Protein 3EFA (pdb70)

InterPro domains:
  IPR000182 GNAT domain [PF13508] (48-123)
  IPR000182 GNAT domain [PS51186] (2-144)
  IPR016181 Acyl-CoA N-acyltransferase [SSF55729] (3-143)
  IPR050832 Bacterial Acetyltransferase [PTHR43877] (3-131)

Organism: Lactiplantibacillus plantarum (strain ATCC BAA-793 / NCIMB 8826 / WCFS1) (NCBI:txid220668)

Nearest PDB structures (foldseek):
  3efa-assembly1_A-2  TM=1.007E+00  e=3.618E-28  Lactiplantibacillus plantarum WCFS1
  5jph-assembly2_A  TM=9.074E-01  e=1.381E-10  Staphylococcus aureus subsp. aureus COL
  1q2y-assembly1_A  TM=8.672E-01  e=8.892E-09  Bacillus subtilis
  2jdd-assembly1_A  TM=7.861E-01  e=4.763E-07  Bacillus licheniformis
  1xeb-assembly6_F  TM=8.506E-01  e=1.833E-06  Pseudomonas aeruginosa

Structure (mmCIF, N/CA/C/O backbone):
data_3EFA
#
_entry.id   3EFA
#
_cell.length_a   84.673
_cell.length_b   84.673
_cell.length_c   174.074
_cell.angle_alpha   90.00
_cell.angle_beta   90.00
_cell.angle_gamma   120.00
#
_symmetry.space_group_name_H-M   'P 65 2 2'
#
loop_
_entity.id
_entity.type
_entity.pdbx_description
1 polymer 'Putative Acetyltransferase'
2 non-polymer 'FORMIC ACID'
3 non-polymer GLYCEROL
4 non-polymer 'PHOSPHATE ION'
5 water water
#
loop_
_atom_site.group_PDB
_atom_site.id
_atom_site.type_symbol
_atom_site.label_atom_id
_atom_site.label_alt_id
_atom_site.label_comp_id
_atom_site.label_asym_id
_atom_site.label_entity_id
_atom_site.label_seq_id
_atom_site.pdbx_PDB_ins_code
_atom_site.Cartn_x
_atom_site.Cartn_y
_atom_site.Cartn_z
_atom_site.occupancy
_atom_site.B_iso_or_equiv
_atom_site.auth_seq_id
_atom_site.auth_comp_id
_atom_site.auth_asym_id
_atom_site.auth_atom_id
_atom_site.pdbx_PDB_model_num
ATOM 1 N N . ASN A 1 2 ? -1.892 77.135 18.528 1.00 104.15 -1 ASN A N 1
ATOM 2 C CA . ASN A 1 2 ? -2.171 75.883 17.831 1.00 101.77 -1 ASN A CA 1
ATOM 3 C C . ASN A 1 2 ? -2.076 75.983 16.306 1.00 86.82 -1 ASN A C 1
ATOM 4 O O . ASN A 1 2 ? -3.021 76.406 15.629 1.00 75.95 -1 ASN A O 1
ATOM 9 N N . ALA A 1 3 ? -0.933 75.572 15.771 1.00 76.68 0 ALA A N 1
ATOM 10 C CA . ALA A 1 3 ? -0.750 75.503 14.327 1.00 67.37 0 ALA A CA 1
ATOM 11 C C . ALA A 1 3 ? -1.088 74.101 13.797 1.00 53.22 0 ALA A C 1
ATOM 12 O O . ALA A 1 3 ? -0.980 73.110 14.519 1.00 54.20 0 ALA A O 1
ATOM 22 N N . LYS A 1 5 ? -0.201 70.789 11.969 1.00 40.97 2 LYS A N 1
ATOM 23 C CA . LYS A 1 5 ? 1.077 70.073 11.964 1.00 44.64 2 LYS A CA 1
ATOM 24 C C . LYS A 1 5 ? 1.081 68.796 11.105 1.00 46.07 2 LYS A C 1
ATOM 25 O O . LYS A 1 5 ? 0.082 68.076 11.035 1.00 41.57 2 LYS A O 1
ATOM 31 N N . ILE A 1 6 ? 2.220 68.510 10.477 1.00 42.38 3 ILE A N 1
ATOM 32 C CA . ILE A 1 6 ? 2.396 67.296 9.673 1.00 44.61 3 ILE A CA 1
ATOM 33 C C . ILE A 1 6 ? 3.515 66.404 10.228 1.00 43.62 3 ILE A C 1
ATOM 34 O O . ILE A 1 6 ? 4.602 66.888 10.525 1.00 43.92 3 ILE A O 1
ATOM 39 N N . ILE A 1 7 ? 3.252 65.103 10.343 1.00 43.04 4 ILE A N 1
ATOM 40 C CA . ILE A 1 7 ? 4.209 64.158 10.925 1.00 33.73 4 ILE A CA 1
ATOM 41 C C . ILE A 1 7 ? 4.496 62.943 10.029 1.00 38.78 4 ILE A C 1
ATOM 42 O O . ILE A 1 7 ? 3.576 62.292 9.538 1.00 41.45 4 ILE A O 1
ATOM 47 N N . PHE A 1 8 ? 5.781 62.657 9.824 1.00 45.60 5 PHE A N 1
ATOM 48 C CA . PHE A 1 8 ? 6.233 61.484 9.069 1.00 46.63 5 PHE A CA 1
ATOM 49 C C . PHE A 1 8 ? 6.978 60.534 10.006 1.00 46.90 5 PHE A C 1
ATOM 50 O O . PHE A 1 8 ? 8.079 60.856 10.437 1.00 45.92 5 PHE A O 1
ATOM 58 N N . SER A 1 9 ? 6.416 59.363 10.305 1.00 47.12 6 SER A N 1
ATOM 59 C CA . SER A 1 9 ? 7.088 58.434 11.227 1.00 43.97 6 SER A CA 1
ATOM 60 C C . SER A 1 9 ? 6.356 57.113 11.462 1.00 45.18 6 SER A C 1
ATOM 61 O O . SER A 1 9 ? 5.182 56.967 11.112 1.00 42.98 6 SER A O 1
ATOM 64 N N . ALA A 1 10 ? 7.058 56.171 12.097 1.00 41.24 7 ALA A N 1
ATOM 65 C CA . ALA A 1 10 ? 6.508 54.850 12.418 1.00 34.41 7 ALA A CA 1
ATOM 66 C C . ALA A 1 10 ? 6.112 54.669 13.898 1.00 39.36 7 ALA A C 1
ATOM 67 O O . ALA A 1 10 ? 5.983 53.540 14.364 1.00 41.85 7 ALA A O 1
ATOM 69 N N . SER A 1 11 ? 5.923 55.765 14.633 1.00 37.01 8 SER A N 1
ATOM 70 C CA . SER A 1 11 ? 5.618 55.663 16.066 1.00 38.25 8 SER A CA 1
ATOM 71 C C . SER A 1 11 ? 4.228 55.079 16.336 1.00 46.86 8 SER A C 1
ATOM 72 O O . SER A 1 11 ? 3.309 55.222 15.525 1.00 50.20 8 SER A O 1
ATOM 75 N N . PRO A 1 12 ? 4.083 54.405 17.482 1.00 48.75 9 PRO A N 1
ATOM 76 C CA . PRO A 1 12 ? 2.784 53.912 17.958 1.00 48.54 9 PRO A CA 1
ATOM 77 C C . PRO A 1 12 ? 1.669 54.953 17.782 1.00 42.25 9 PRO A C 1
ATOM 78 O O . PRO A 1 12 ? 0.620 54.628 17.224 1.00 35.01 9 PRO A O 1
ATOM 82 N N . ALA A 1 13 ? 1.894 56.178 18.247 1.00 36.21 10 ALA A N 1
ATOM 83 C CA . ALA A 1 13 ? 0.867 57.224 18.188 1.00 40.57 10 ALA A CA 1
ATOM 84 C C . ALA A 1 13 ? 0.497 57.661 16.754 1.00 42.05 10 ALA A C 1
ATOM 85 O O . ALA A 1 13 ? -0.681 57.752 16.419 1.00 38.17 10 ALA A O 1
ATOM 87 N N . ASN A 1 14 ? 1.495 57.931 15.918 1.00 37.43 11 ASN A N 1
ATOM 88 C CA . ASN A 1 14 ? 1.240 58.323 14.530 1.00 44.44 11 ASN A CA 1
ATOM 89 C C . ASN A 1 14 ? 0.644 57.171 13.689 1.00 45.77 11 ASN A C 1
ATOM 90 O O . ASN A 1 14 ? -0.226 57.374 12.835 1.00 40.61 11 ASN A O 1
ATOM 95 N N . ARG A 1 15 ? 1.134 55.967 13.947 1.00 37.36 12 ARG A N 1
ATOM 96 C CA . ARG A 1 15 ? 0.623 54.742 13.353 1.00 33.05 12 ARG A CA 1
ATOM 97 C C . ARG A 1 15 ? -0.860 54.565 13.688 1.00 41.35 12 ARG A C 1
ATOM 98 O O . ARG A 1 15 ? -1.676 54.187 12.827 1.00 39.06 12 ARG A O 1
ATOM 106 N N . ALA A 1 16 ? -1.198 54.850 14.947 1.00 37.69 13 ALA A N 1
ATOM 107 C CA . ALA A 1 16 ? -2.565 54.740 15.429 1.00 42.72 13 ALA A CA 1
ATOM 108 C C . ALA A 1 16 ? -3.490 55.709 14.696 1.00 42.10 13 ALA A C 1
ATOM 109 O O . ALA A 1 16 ? -4.578 55.332 14.267 1.00 35.80 13 ALA A O 1
ATOM 111 N N . ALA A 1 17 ? -3.054 56.958 14.577 1.00 28.77 14 ALA A N 1
ATOM 112 C CA . ALA A 1 17 ? -3.794 57.965 13.841 1.00 40.91 14 ALA A CA 1
ATOM 113 C C . ALA A 1 17 ? -4.129 57.501 12.404 1.00 42.49 14 ALA A C 1
ATOM 114 O O . ALA A 1 17 ? -5.272 57.637 11.934 1.00 33.37 14 ALA A O 1
ATOM 116 N N . ALA A 1 18 ? -3.126 56.949 11.721 1.00 38.30 15 ALA A N 1
ATOM 117 C CA . ALA A 1 18 ? -3.282 56.483 10.344 1.00 33.09 15 ALA A CA 1
ATOM 118 C C . ALA A 1 18 ? -4.264 55.302 10.255 1.00 40.46 15 ALA A C 1
ATOM 119 O O . ALA A 1 18 ? -5.100 55.271 9.356 1.00 39.26 15 ALA A O 1
ATOM 121 N N . TYR A 1 19 ? -4.170 54.345 11.187 1.00 31.71 16 TYR A N 1
ATOM 122 C CA . TYR A 1 19 ? -5.093 53.202 11.183 1.00 40.19 16 TYR A CA 1
ATOM 123 C C . TYR A 1 19 ? -6.548 53.647 11.461 1.00 42.56 16 TYR A C 1
ATOM 124 O O . TYR A 1 19 ? -7.497 53.120 10.874 1.00 38.67 16 TYR A O 1
ATOM 133 N N . ALA A 1 20 ? -6.713 54.609 12.363 1.00 34.18 17 ALA A N 1
ATOM 134 C CA . ALA A 1 20 ? -8.041 55.075 12.745 1.00 38.07 17 ALA A CA 1
ATOM 135 C C . ALA A 1 20 ? -8.744 55.738 11.569 1.00 32.87 17 ALA A C 1
ATOM 136 O O . ALA A 1 20 ? -9.930 55.487 11.336 1.00 38.38 17 ALA A O 1
ATOM 138 N N . LEU A 1 21 ? -8.016 56.578 10.832 1.00 31.82 18 LEU A N 1
ATOM 139 C CA . LEU A 1 21 ? -8.567 57.186 9.607 1.00 34.97 18 LEU A CA 1
ATOM 140 C C . LEU A 1 21 ? -8.969 56.122 8.573 1.00 38.04 18 LEU A C 1
ATOM 141 O O . LEU A 1 21 ? -10.088 56.150 8.054 1.00 42.14 18 LEU A O 1
ATOM 146 N N . ARG A 1 22 ? -8.080 55.161 8.313 1.00 37.07 19 ARG A N 1
ATOM 147 C CA . ARG A 1 22 ? -8.349 54.119 7.308 1.00 44.56 19 ARG A CA 1
ATOM 148 C C . ARG A 1 22 ? -9.506 53.182 7.713 1.00 43.88 19 ARG A C 1
ATOM 149 O O . ARG A 1 22 ? -10.311 52.771 6.863 1.00 40.82 19 ARG A O 1
ATOM 157 N N . GLN A 1 23 ? -9.602 52.861 9.003 1.00 40.47 20 GLN A N 1
ATOM 158 C CA . GLN A 1 23 ? -10.699 52.012 9.495 1.00 43.84 20 GLN A CA 1
ATOM 159 C C . GLN A 1 23 ? -12.046 52.715 9.288 1.00 39.13 20 GLN A C 1
ATOM 160 O O . GLN A 1 23 ? -13.030 52.099 8.867 1.00 40.39 20 GLN A O 1
ATOM 166 N N . ALA A 1 24 ? -12.082 54.012 9.561 1.00 38.75 21 ALA A N 1
ATOM 167 C CA . ALA A 1 24 ? -13.335 54.750 9.464 1.00 40.97 21 ALA A CA 1
ATOM 168 C C . ALA A 1 24 ? -13.799 54.899 8.016 1.00 44.15 21 ALA A C 1
ATOM 169 O O . ALA A 1 24 ? -14.985 54.707 7.731 1.00 49.46 21 ALA A O 1
ATOM 171 N N . VAL A 1 25 ? -12.862 55.219 7.115 1.00 39.06 22 VAL A N 1
ATOM 172 C CA . VAL A 1 25 ? -13.171 55.514 5.708 1.00 37.74 22 VAL A CA 1
ATOM 173 C C . VAL A 1 25 ? -13.320 54.277 4.802 1.00 44.52 22 VAL A C 1
ATOM 174 O O . VAL A 1 25 ? -14.352 54.091 4.153 1.00 44.93 22 VAL A O 1
ATOM 178 N N . PHE A 1 26 ? -12.284 53.445 4.744 1.00 53.23 23 PHE A N 1
ATOM 179 C CA . PHE A 1 26 ? -12.284 52.287 3.840 1.00 50.61 23 PHE A CA 1
ATOM 180 C C . PHE A 1 26 ? -13.153 51.131 4.348 1.00 51.19 23 PHE A C 1
ATOM 181 O O . PHE A 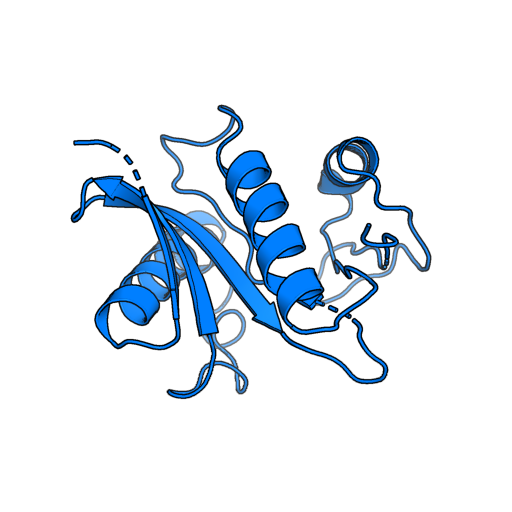1 26 ? -13.966 50.598 3.598 1.00 51.20 23 PHE A O 1
ATOM 189 N N . VAL A 1 27 ? -12.973 50.743 5.615 1.00 41.56 24 VAL A N 1
ATOM 190 C CA . VAL A 1 27 ? -13.681 49.592 6.169 1.00 38.34 24 VAL A CA 1
ATOM 191 C C . VAL A 1 27 ? -15.150 49.904 6.508 1.00 49.02 24 VAL A C 1
ATOM 192 O O . VAL A 1 27 ? -16.056 49.224 6.041 1.00 56.89 24 VAL A O 1
ATOM 196 N N . GLU A 1 28 ? -15.388 50.932 7.314 1.00 49.34 25 GLU A N 1
ATOM 197 C CA . GLU A 1 28 ? -16.746 51.187 7.796 1.00 50.68 25 GLU A CA 1
ATOM 198 C C . GLU A 1 28 ? -17.632 51.969 6.821 1.00 56.16 25 GLU A C 1
ATOM 199 O O . GLU A 1 28 ? -18.769 51.581 6.554 1.00 56.57 25 GLU A O 1
ATOM 205 N N . GLU A 1 29 ? -17.105 53.063 6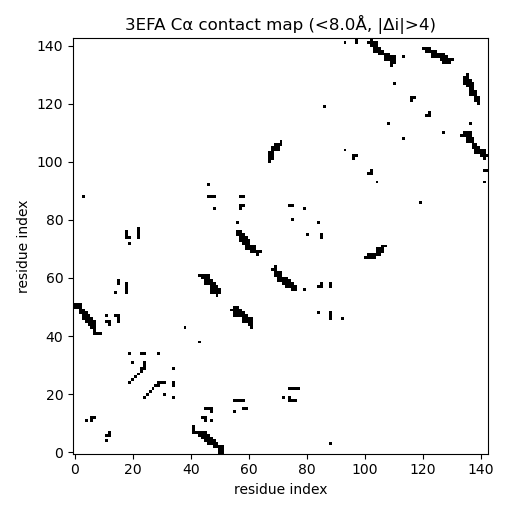.289 1.00 51.97 26 GLU A N 1
ATOM 2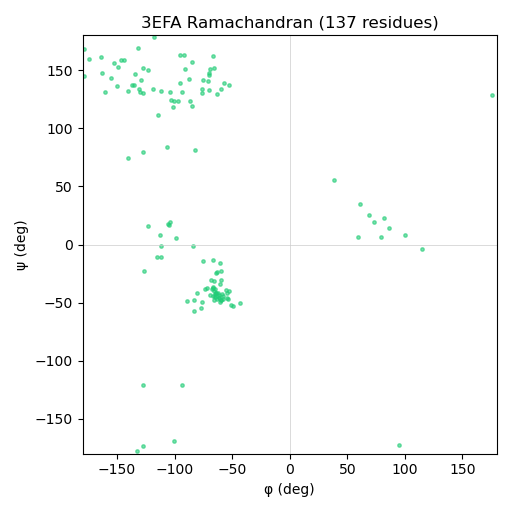06 C CA . GLU A 1 29 ? -17.879 53.927 5.416 1.00 54.92 26 GLU A CA 1
ATOM 207 C C . GLU A 1 29 ? -18.092 53.308 4.029 1.00 56.44 26 GLU A C 1
ATOM 208 O O . GLU A 1 29 ? -19.169 53.441 3.447 1.00 51.43 26 GLU A O 1
ATOM 214 N N . ARG A 1 30 ? -17.075 52.623 3.513 1.00 52.20 27 ARG A N 1
ATOM 215 C CA . ARG A 1 30 ? -17.122 52.126 2.139 1.00 53.41 27 ARG A CA 1
ATOM 216 C C . ARG A 1 30 ? -17.198 50.605 2.001 1.00 51.69 27 ARG A C 1
ATOM 217 O O . ARG A 1 30 ? -17.252 50.090 0.893 1.00 55.66 27 ARG A O 1
ATOM 225 N N . GLY A 1 31 ? -17.196 49.896 3.126 1.00 47.08 28 GLY A N 1
ATOM 226 C CA . GLY A 1 31 ? -17.462 48.469 3.129 1.00 53.10 28 GLY A CA 1
ATOM 227 C C . GLY A 1 31 ? -16.383 47.544 2.592 1.00 58.84 28 GLY A C 1
ATOM 228 O O . GLY A 1 31 ? -16.664 46.400 2.239 1.00 65.26 28 GLY A O 1
ATOM 229 N N . ILE A 1 32 ? -15.145 48.015 2.526 1.00 54.26 29 ILE A N 1
ATOM 230 C CA . ILE A 1 32 ? -14.056 47.122 2.159 1.00 51.33 29 ILE A CA 1
ATOM 231 C C . ILE A 1 32 ? -13.691 46.195 3.330 1.00 60.05 29 ILE A C 1
ATOM 232 O O . ILE A 1 32 ? -13.705 46.596 4.511 1.00 56.96 29 ILE A O 1
ATOM 237 N N . SER A 1 33 ? -13.389 44.946 2.990 1.00 56.54 30 SER A N 1
ATOM 238 C CA . SER A 1 33 ? -12.970 43.943 3.964 1.00 53.28 30 SER A CA 1
ATOM 239 C C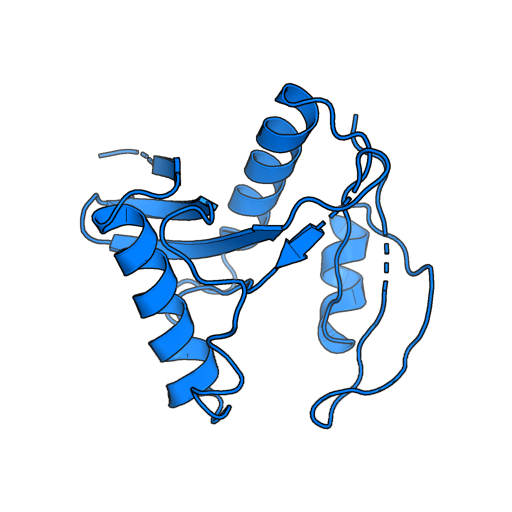 . SER A 1 33 ? -11.689 44.371 4.713 1.00 50.42 30 SER A C 1
ATOM 240 O O . SER A 1 33 ? -10.724 44.843 4.099 1.00 46.23 30 SER A O 1
ATOM 243 N N . ALA A 1 34 ? -11.688 44.210 6.038 1.00 40.40 31 ALA A N 1
ATOM 244 C CA . ALA A 1 34 ? -10.577 44.693 6.862 1.00 43.19 31 ALA A CA 1
ATOM 245 C C . ALA A 1 34 ? -9.267 43.949 6.592 1.00 43.76 31 ALA A C 1
ATOM 246 O O . ALA A 1 34 ? -8.186 44.521 6.703 1.00 41.49 31 ALA A O 1
ATOM 248 N N . ASP A 1 35 ? -9.352 42.675 6.236 1.00 47.04 32 ASP A N 1
ATOM 249 C CA A ASP A 1 35 ? -8.172 41.903 5.870 0.50 56.01 32 ASP A CA 1
ATOM 250 C CA B ASP A 1 35 ? -8.128 41.959 5.896 0.50 55.90 32 ASP A CA 1
ATOM 251 C C . ASP A 1 35 ? -7.686 42.234 4.454 1.00 58.55 32 ASP A C 1
ATOM 252 O O . ASP A 1 35 ? -6.628 41.771 4.032 1.00 56.42 32 ASP A O 1
ATOM 261 N N . VAL A 1 36 ? -8.481 43.022 3.722 1.00 46.75 33 VAL A N 1
ATOM 262 C CA . VAL A 1 36 ? -8.029 43.597 2.454 1.00 42.95 33 VAL A CA 1
ATOM 263 C C . VAL A 1 36 ? -7.344 44.972 2.708 1.00 54.92 33 VAL A C 1
ATOM 264 O O . VAL A 1 36 ? -6.239 45.224 2.218 1.00 43.79 33 VAL A O 1
ATOM 268 N N . GLU A 1 37 ? -7.988 45.848 3.483 1.00 50.58 34 GLU A N 1
ATOM 269 C CA . GLU A 1 37 ? -7.417 47.170 3.778 1.00 49.17 34 GLU A CA 1
ATOM 270 C C . GLU A 1 37 ? -6.069 47.086 4.504 1.00 53.47 34 GLU A C 1
ATOM 271 O O . GLU A 1 37 ? -5.102 47.747 4.104 1.00 41.75 34 GLU A O 1
ATOM 277 N N . PHE A 1 38 ? -6.018 46.282 5.569 1.00 35.61 35 PHE A N 1
ATOM 278 C CA . PHE A 1 38 ? -4.807 46.130 6.362 1.00 43.48 35 PHE A CA 1
ATOM 279 C C . PHE A 1 38 ? -4.050 44.890 5.913 1.00 47.11 35 PHE A C 1
ATOM 280 O O . PHE A 1 38 ? -4.601 43.788 5.889 1.00 50.63 35 PHE A O 1
ATOM 288 N N . ASP A 1 39 ? -2.791 45.085 5.529 1.00 37.38 36 ASP A N 1
ATOM 289 C CA . ASP A 1 39 ? -2.073 44.057 4.773 1.00 39.98 36 ASP A CA 1
ATOM 290 C C . ASP A 1 39 ? -0.695 43.796 5.339 1.00 43.47 36 ASP A C 1
ATOM 291 O O . ASP A 1 39 ? -0.285 44.410 6.342 1.00 42.52 36 ASP A O 1
ATOM 296 N N . VAL A 1 40 ? 0.027 42.908 4.664 1.00 44.69 37 VAL A N 1
ATOM 297 C CA . VAL A 1 40 ? 1.352 42.484 5.095 1.00 45.09 37 VAL A CA 1
ATOM 298 C C . VAL A 1 40 ? 2.396 43.621 5.195 1.00 53.75 37 VAL A C 1
ATOM 299 O O . VAL A 1 40 ? 3.370 43.492 5.930 1.00 58.70 37 VAL A O 1
ATOM 303 N N . LYS A 1 41 ? 2.194 44.732 4.484 1.00 51.71 38 LYS A N 1
ATOM 304 C CA . LYS A 1 41 ? 3.096 45.886 4.621 1.00 52.36 38 LYS A CA 1
ATOM 305 C C . LYS A 1 41 ? 2.894 46.698 5.920 1.00 48.27 38 LYS A C 1
ATOM 306 O O . LYS A 1 41 ? 3.733 47.538 6.279 1.00 40.88 38 LYS A O 1
ATOM 312 N N . ASP A 1 42 ? 1.783 46.474 6.612 1.00 39.69 39 ASP A N 1
ATOM 313 C CA . ASP A 1 42 ? 1.536 47.224 7.848 1.00 44.80 39 ASP A CA 1
ATOM 314 C C . ASP A 1 42 ? 2.271 46.602 9.027 1.00 46.62 39 ASP A C 1
ATOM 315 O O . ASP A 1 42 ? 1.674 45.849 9.786 1.00 43.00 39 ASP A O 1
ATOM 320 N N . THR A 1 43 ? 3.562 46.918 9.154 1.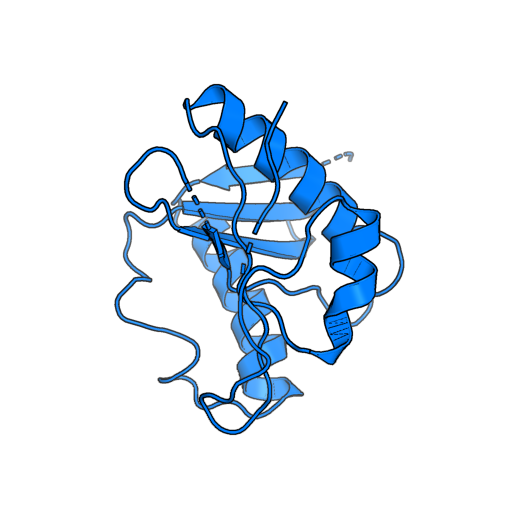00 49.93 40 THR A N 1
ATOM 321 C CA . THR A 1 43 ? 4.411 46.458 10.253 1.00 50.88 40 THR A CA 1
ATOM 322 C C . THR A 1 43 ? 4.809 47.646 11.139 1.00 60.58 40 THR A C 1
ATOM 323 O O . THR A 1 43 ? 4.476 48.793 10.835 1.00 56.59 40 THR A O 1
ATOM 327 N N A ASP A 1 44 ? 5.543 47.358 12.217 0.50 61.78 41 ASP A N 1
ATOM 328 N N B ASP A 1 44 ? 5.507 47.376 12.237 0.50 61.71 41 ASP A N 1
ATOM 329 C CA A ASP A 1 44 ? 6.060 48.370 13.148 0.50 59.09 41 ASP A CA 1
ATOM 330 C CA B ASP A 1 44 ? 5.924 48.468 13.110 0.50 59.36 41 ASP A CA 1
ATOM 331 C C A ASP A 1 44 ? 7.054 49.316 12.494 0.50 56.92 41 ASP A C 1
ATOM 332 C C B ASP A 1 44 ? 7.164 49.211 12.591 0.50 56.65 41 ASP A C 1
ATOM 333 O O A ASP A 1 44 ? 7.318 50.410 12.998 0.50 56.94 41 ASP A O 1
ATOM 334 O O B ASP A 1 44 ? 7.682 50.096 13.271 0.50 57.07 41 ASP A O 1
ATOM 343 N N . GLN A 1 45 ? 7.618 48.864 11.384 1.00 49.53 42 GLN A N 1
ATOM 344 C CA A GLN A 1 45 ? 8.676 49.578 10.679 0.50 55.41 42 GLN A CA 1
ATOM 345 C CA B GLN A 1 45 ? 8.672 49.627 10.729 0.50 54.00 42 GLN A CA 1
ATOM 346 C C . GLN A 1 45 ? 8.140 50.470 9.558 1.00 57.07 42 GLN A C 1
ATOM 347 O O . GLN A 1 45 ? 8.894 51.255 8.959 1.00 48.51 42 GLN A O 1
ATOM 358 N N . CYS A 1 46 ? 6.849 50.332 9.240 1.00 53.11 43 CYS A N 1
ATOM 359 C CA . CYS A 1 46 ? 6.255 51.115 8.149 1.00 41.64 43 CYS A CA 1
ATOM 360 C C . CYS A 1 46 ? 5.998 52.563 8.576 1.00 44.01 43 CYS A C 1
ATOM 361 O O . CYS A 1 46 ? 5.460 52.805 9.656 1.00 35.30 43 CYS A O 1
ATOM 364 N N . GLU A 1 47 ? 6.382 53.518 7.728 1.00 42.44 44 GLU A N 1
ATOM 365 C CA . GLU A 1 47 ? 6.183 54.941 8.027 1.00 43.77 44 GLU A CA 1
ATOM 366 C C . GLU A 1 47 ? 4.910 55.514 7.410 1.00 41.55 44 GLU A C 1
ATOM 367 O O . GLU A 1 47 ? 4.580 55.210 6.266 1.00 38.76 44 GLU A O 1
ATOM 373 N N . TYR A 1 48 ? 4.200 56.354 8.162 1.00 33.79 45 TYR A N 1
ATOM 374 C CA . TYR A 1 48 ? 2.971 56.970 7.641 1.00 30.27 45 TYR A CA 1
ATOM 375 C C . TYR A 1 48 ? 3.062 58.493 7.701 1.00 38.02 45 TYR A C 1
ATOM 376 O O . TYR A 1 48 ? 3.757 59.039 8.546 1.00 38.12 45 TYR A O 1
ATOM 385 N N . ALA A 1 49 ? 2.383 59.172 6.777 1.00 40.82 46 ALA A N 1
ATOM 386 C CA . ALA A 1 49 ? 2.286 60.631 6.801 1.00 36.31 46 ALA A CA 1
ATOM 387 C C . ALA A 1 49 ? 0.911 61.046 7.325 1.00 34.53 46 ALA A C 1
ATOM 388 O O . ALA A 1 49 ? -0.103 60.631 6.765 1.00 34.60 46 ALA A O 1
ATOM 390 N N . VAL A 1 50 ? 0.878 61.864 8.386 1.00 39.01 47 VAL A N 1
ATOM 391 C CA . VAL A 1 50 ? -0.386 62.324 8.972 1.00 30.97 47 VAL A CA 1
ATOM 392 C C . VAL A 1 50 ? -0.438 63.847 9.177 1.00 38.23 47 VAL A C 1
ATOM 393 O O . VAL A 1 50 ? 0.497 64.432 9.745 1.00 39.91 47 VAL A O 1
ATOM 397 N N . LEU A 1 51 ? -1.528 64.480 8.723 1.00 37.49 48 LEU A N 1
ATOM 398 C CA . LEU A 1 51 ? -1.769 65.918 8.955 1.00 38.24 48 LEU A CA 1
ATOM 399 C C . LEU A 1 51 ? -2.756 66.161 10.114 1.00 39.75 48 LEU A C 1
ATOM 400 O O . LEU A 1 51 ? -3.882 65.658 10.109 1.00 42.23 48 LEU A O 1
ATOM 405 N N . TYR A 1 52 ? -2.317 66.934 11.104 1.00 43.44 49 TYR A N 1
ATOM 406 C CA . TYR A 1 52 ? -3.105 67.233 12.314 1.00 40.28 49 TYR A CA 1
ATOM 407 C C . TYR A 1 52 ? -3.535 68.718 12.374 1.00 45.82 49 TYR A C 1
ATOM 408 O O . TYR A 1 52 ? -2.710 69.627 12.170 1.00 46.79 49 TYR A O 1
ATOM 417 N N . LEU A 1 53 ? -4.810 68.979 12.649 1.00 39.49 50 LEU A N 1
ATOM 418 C CA . LEU A 1 53 ? -5.218 70.361 12.921 1.00 50.17 50 LEU A CA 1
ATOM 419 C C . LEU A 1 53 ? -4.864 70.688 14.362 1.00 58.72 50 LEU A C 1
ATOM 420 O O . LEU A 1 53 ? -4.376 71.774 14.670 1.00 62.80 50 LEU A O 1
ATOM 425 N N . GLN A 1 54 ? -5.126 69.727 15.240 1.00 54.44 51 GLN A N 1
ATOM 426 C CA . GLN A 1 54 ? -4.704 69.804 16.623 1.00 57.30 51 GLN A CA 1
ATOM 427 C C . GLN A 1 54 ? -4.055 68.468 16.937 1.00 59.33 51 GLN A C 1
ATOM 428 O O . GLN A 1 54 ? -4.148 67.527 16.134 1.00 53.23 51 GLN A O 1
ATOM 434 N N . PRO A 1 55 ? -3.388 68.381 18.099 1.00 54.44 52 PRO A N 1
ATOM 435 C CA . PRO A 1 55 ? -2.689 67.166 18.542 1.00 47.54 52 PRO A CA 1
ATOM 436 C C . PRO A 1 55 ? -3.643 65.997 18.762 1.00 53.53 52 PRO A C 1
ATOM 437 O O . PRO A 1 55 ? -3.220 64.835 18.715 1.00 54.90 52 PRO A O 1
ATOM 441 N N . ASP A 1 56 ? -4.914 66.298 19.009 1.00 52.35 53 ASP A N 1
ATOM 442 C CA . ASP A 1 56 ? -5.916 65.241 19.147 1.00 58.47 53 ASP A CA 1
ATOM 443 C C . ASP A 1 56 ? -6.837 65.125 17.925 1.00 53.66 53 ASP A C 1
ATOM 444 O O . ASP A 1 56 ? -7.912 64.524 18.009 1.00 53.61 53 ASP A O 1
ATOM 449 N N . LEU A 1 57 ? -6.416 65.691 16.796 1.00 40.80 54 LEU A N 1
ATOM 450 C CA . LEU A 1 57 ? -7.277 65.734 15.616 1.00 40.96 54 LEU A CA 1
ATOM 451 C C . LEU A 1 57 ? -6.553 65.483 14.278 1.00 43.41 54 LEU A C 1
ATOM 452 O O . LEU 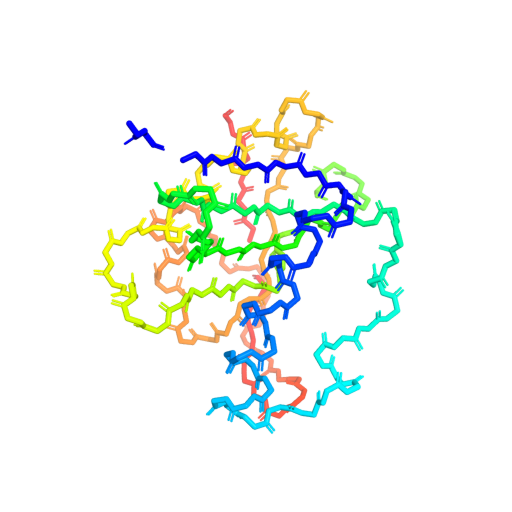A 1 57 ? -6.337 66.416 13.484 1.00 40.71 54 LEU A O 1
ATOM 457 N N . PRO A 1 58 ? -6.193 64.214 14.013 1.00 38.69 55 PRO A N 1
ATOM 458 C CA . PRO A 1 58 ? -5.663 63.903 12.677 1.00 41.36 55 PRO A CA 1
ATOM 459 C C . PRO A 1 58 ? -6.793 63.978 11.649 1.00 41.96 55 PRO A C 1
ATOM 460 O O . PRO A 1 58 ? -7.896 63.543 11.982 1.00 38.53 55 PRO A O 1
ATOM 464 N N . ILE A 1 59 ? -6.543 64.515 10.452 1.00 38.45 56 ILE A N 1
ATOM 465 C CA . ILE A 1 59 ? -7.615 64.664 9.451 1.00 38.67 56 ILE A CA 1
ATOM 466 C C . ILE A 1 59 ? -7.352 64.063 8.056 1.00 40.34 56 ILE A C 1
ATOM 467 O O . ILE A 1 59 ? -8.297 63.780 7.305 1.00 36.21 56 ILE A O 1
ATOM 472 N N . THR A 1 60 ? -6.089 63.874 7.696 1.00 33.02 57 THR A N 1
ATOM 473 C CA . THR A 1 60 ? -5.780 63.245 6.420 1.00 35.26 57 THR A CA 1
ATOM 474 C C . THR A 1 60 ? -4.462 62.461 6.534 1.00 42.78 57 THR A C 1
ATOM 475 O O . THR A 1 60 ? -3.621 62.785 7.387 1.00 37.69 57 THR A O 1
ATOM 479 N N . THR A 1 61 ? -4.307 61.414 5.715 1.00 35.10 58 THR A N 1
ATOM 480 C CA . THR A 1 61 ? -3.160 60.503 5.828 1.00 31.72 58 THR A CA 1
ATOM 481 C C . THR A 1 61 ? -2.776 59.826 4.509 1.00 30.10 58 THR A C 1
ATOM 482 O O . THR A 1 61 ? -3.595 59.686 3.604 1.00 37.43 58 THR A O 1
ATOM 486 N N . LEU A 1 62 ? -1.521 59.407 4.417 1.00 34.33 59 LEU A N 1
ATOM 487 C CA . LEU A 1 62 ? -1.069 58.506 3.351 1.00 38.90 59 LEU A CA 1
ATOM 488 C C . LEU A 1 62 ? 0.047 57.562 3.853 1.00 38.95 59 LEU A C 1
ATOM 489 O O . LEU A 1 62 ? 0.703 57.843 4.862 1.00 36.12 59 LEU A O 1
ATOM 494 N N . ARG A 1 63 ? 0.245 56.444 3.158 1.00 39.09 60 ARG A N 1
ATOM 495 C CA . ARG A 1 63 ? 1.255 55.462 3.549 1.00 33.20 60 ARG A CA 1
ATOM 496 C C . ARG A 1 63 ? 2.494 55.550 2.645 1.00 38.57 60 ARG A C 1
ATOM 497 O O . ARG A 1 63 ? 2.386 55.570 1.406 1.00 35.35 60 ARG A O 1
ATOM 505 N N . LEU A 1 64 ? 3.674 55.598 3.256 1.00 32.80 61 LEU A N 1
ATOM 506 C CA . LEU A 1 64 ? 4.906 55.651 2.464 1.00 42.44 61 LEU A CA 1
ATOM 507 C C . LEU A 1 64 ? 5.369 54.243 2.044 1.00 44.11 61 LEU A C 1
ATOM 508 O O . LEU A 1 64 ? 5.620 53.388 2.897 1.00 36.45 61 LEU A O 1
ATOM 513 N N . GLU A 1 65 ? 5.433 54.015 0.726 1.00 40.58 62 GLU A N 1
ATOM 514 C CA . GLU A 1 65 ? 5.781 52.714 0.142 1.00 38.29 62 GLU A CA 1
ATOM 515 C C . GLU A 1 65 ? 6.937 52.816 -0.882 1.00 43.36 62 GLU A C 1
ATOM 516 O O . GLU A 1 65 ? 6.713 52.783 -2.104 1.00 42.56 62 GLU A O 1
ATOM 522 N N . PRO A 1 66 ? 8.182 52.898 -0.386 1.00 41.26 63 PRO A N 1
ATOM 523 C CA . PRO A 1 66 ? 9.362 52.962 -1.277 1.00 44.45 63 PRO A CA 1
ATOM 524 C C . PRO A 1 66 ? 9.431 51.762 -2.230 1.00 49.41 63 PRO A C 1
ATOM 525 O O . PRO A 1 66 ? 9.158 50.634 -1.800 1.00 46.31 63 PRO A O 1
ATOM 529 N N . GLN A 1 67 ? 9.797 52.007 -3.488 1.00 43.53 64 GLN A N 1
ATOM 530 C CA . GLN A 1 67 ? 9.995 50.950 -4.476 1.00 47.21 64 GLN A CA 1
ATOM 531 C C . GLN A 1 67 ? 11.462 50.954 -4.941 1.00 54.05 64 GLN A C 1
ATOM 532 O O . GLN A 1 67 ? 12.246 51.790 -4.503 1.00 56.39 64 GLN A O 1
ATOM 538 N N . ALA A 1 68 ? 11.831 50.027 -5.824 1.00 53.08 65 ALA A N 1
ATOM 539 C CA . ALA A 1 68 ? 13.180 50.020 -6.400 1.00 59.49 65 ALA A CA 1
ATOM 540 C C . ALA A 1 68 ? 13.439 51.224 -7.306 1.00 58.24 65 ALA A C 1
ATOM 541 O O . ALA A 1 68 ? 12.506 51.891 -7.748 1.00 56.82 65 ALA A O 1
ATOM 543 N N . ASP A 1 69 ? 14.717 51.486 -7.573 1.00 52.24 66 ASP A N 1
ATOM 544 C CA . ASP A 1 69 ? 15.139 52.480 -8.559 1.00 53.80 66 ASP A CA 1
ATOM 545 C C . ASP A 1 69 ? 14.680 53.921 -8.272 1.00 58.10 66 ASP A C 1
ATOM 546 O O . ASP A 1 69 ? 14.390 54.690 -9.204 1.00 49.40 66 ASP A O 1
ATOM 551 N N . HIS A 1 70 ? 14.620 54.275 -6.987 1.00 58.33 67 HIS A N 1
ATOM 552 C CA . HIS A 1 70 ? 14.361 55.655 -6.563 1.00 57.52 67 HIS A CA 1
ATOM 553 C C . HIS A 1 70 ? 12.940 56.142 -6.866 1.00 53.78 67 HIS A C 1
ATOM 554 O O . HIS A 1 70 ? 12.704 57.339 -7.008 1.00 51.23 67 HIS A O 1
ATOM 561 N N . VAL A 1 71 ? 12.008 55.199 -6.957 1.00 52.36 68 VAL A N 1
ATOM 562 C CA . VAL A 1 71 ? 10.589 55.506 -7.099 1.00 48.91 68 VAL A CA 1
ATOM 563 C C . VAL A 1 71 ? 9.865 55.362 -5.751 1.00 48.65 68 VAL A C 1
ATOM 564 O O . VAL A 1 71 ? 9.943 54.310 -5.108 1.00 46.73 68 VAL A O 1
ATOM 576 N N . ARG A 1 73 ? 6.247 55.230 -3.923 1.00 32.38 70 ARG A N 1
ATOM 577 C CA . ARG A 1 73 ? 4.801 55.113 -4.081 1.00 48.04 70 ARG A CA 1
ATOM 578 C C . ARG A 1 73 ? 4.088 55.643 -2.825 1.00 43.57 70 ARG A C 1
ATOM 579 O O . ARG A 1 73 ? 4.468 55.308 -1.694 1.00 35.20 70 ARG A O 1
ATOM 587 N N . PHE A 1 74 ? 3.093 56.504 -3.035 1.00 37.79 71 PHE A N 1
ATOM 588 C CA . PHE A 1 74 ? 2.246 57.003 -1.951 1.00 33.68 71 PHE A CA 1
ATOM 589 C C . PHE A 1 74 ? 0.910 56.242 -1.956 1.00 41.02 71 PHE A C 1
ATOM 590 O O . PHE A 1 74 ? 0.170 56.308 -2.941 1.00 42.66 71 PHE A O 1
ATOM 598 N N . GLY A 1 75 ? 0.602 55.517 -0.878 1.00 38.12 72 GLY A N 1
ATOM 599 C CA . GLY A 1 75 ? -0.628 54.736 -0.817 1.00 36.95 72 GLY A CA 1
ATOM 600 C C . GLY A 1 75 ? -1.552 54.942 0.385 1.00 45.46 72 GLY A C 1
ATOM 601 O O . GLY A 1 75 ? -1.322 55.830 1.229 1.00 37.91 72 GLY A O 1
ATOM 602 N N . ARG A 1 76 ? -2.594 54.105 0.459 1.00 44.53 73 ARG A N 1
ATOM 603 C CA . ARG A 1 76 ? -3.646 54.186 1.492 1.00 39.27 73 ARG A CA 1
ATOM 604 C C . ARG A 1 76 ? -4.045 55.639 1.847 1.00 40.38 73 ARG A C 1
ATOM 605 O O . ARG A 1 76 ? -4.026 56.059 3.029 1.00 35.95 73 ARG A O 1
ATOM 613 N N . VAL A 1 77 ? -4.435 56.373 0.804 1.00 35.82 74 VAL A N 1
ATOM 614 C CA . VAL A 1 77 ? -4.728 57.810 0.843 1.00 38.31 74 VAL A CA 1
ATOM 615 C C . VAL A 1 77 ? -6.182 58.105 1.241 1.00 45.47 74 VAL A C 1
ATOM 616 O O . VAL A 1 77 ? -7.106 57.618 0.599 1.00 50.24 74 VAL A O 1
ATOM 620 N N . CYS A 1 78 ? -6.393 58.897 2.292 1.00 41.15 75 CYS A N 1
ATOM 621 C CA . CYS A 1 78 ? -7.762 59.212 2.721 1.00 35.02 75 CYS A CA 1
ATOM 622 C C . CYS A 1 78 ? -7.879 60.406 3.676 1.00 35.51 75 CYS A C 1
ATOM 623 O O . CYS A 1 78 ? -6.902 60.814 4.316 1.00 37.94 75 CYS A O 1
ATOM 626 N N . THR A 1 79 ? -9.090 60.953 3.767 1.00 36.41 76 THR A N 1
ATOM 627 C CA . THR A 1 79 ? -9.348 62.165 4.542 1.00 32.43 76 THR A CA 1
ATOM 628 C C . THR A 1 79 ? -10.613 62.007 5.382 1.00 40.34 76 THR A C 1
ATOM 629 O O . THR A 1 79 ? -11.620 61.491 4.893 1.00 42.64 76 THR A O 1
ATOM 633 N N . ARG A 1 80 ? -10.560 62.450 6.638 1.00 37.19 77 ARG A N 1
ATOM 634 C CA . ARG A 1 80 ? -11.732 62.429 7.517 1.00 37.45 77 ARG A CA 1
ATOM 635 C C . ARG A 1 80 ? -12.915 63.122 6.827 1.00 45.65 77 ARG A C 1
ATOM 636 O O . ARG A 1 80 ? -12.756 64.193 6.213 1.00 38.77 77 ARG A O 1
ATOM 644 N N . LYS A 1 81 ? -14.095 62.513 6.941 1.00 46.01 78 LYS A N 1
ATOM 645 C CA . LYS A 1 81 ? -15.258 62.924 6.163 1.00 57.56 78 LYS A CA 1
ATOM 646 C C . LYS A 1 81 ? -15.637 64.402 6.287 1.00 59.12 78 LYS A C 1
ATOM 647 O O . LYS A 1 81 ? -15.899 65.073 5.282 1.00 58.18 78 LYS A O 1
ATOM 653 N N . ALA A 1 82 ? -15.672 64.917 7.506 1.00 46.94 79 ALA A N 1
ATOM 654 C CA . ALA A 1 82 ? -16.093 66.299 7.687 1.00 52.74 79 ALA A CA 1
ATOM 655 C C . ALA A 1 82 ? -15.116 67.320 7.074 1.00 58.38 79 ALA A C 1
ATOM 656 O O . ALA A 1 82 ? -15.460 68.490 6.919 1.00 61.98 79 ALA A O 1
ATOM 658 N N . TYR A 1 83 ? -13.911 66.882 6.714 1.00 55.03 80 TYR A N 1
ATOM 659 C CA . TYR A 1 83 ? -12.869 67.810 6.266 1.00 51.51 80 TYR A CA 1
ATOM 660 C C . TYR A 1 83 ? -12.499 67.663 4.789 1.00 53.42 80 TYR A C 1
ATOM 661 O O . TYR A 1 83 ? -11.528 68.263 4.318 1.00 53.51 80 TYR A O 1
ATOM 670 N N . ARG A 1 84 ? -13.267 66.858 4.063 1.00 50.90 81 ARG A N 1
ATOM 671 C CA . ARG A 1 84 ? -13.012 66.654 2.643 1.00 56.43 81 ARG A CA 1
ATOM 672 C C . ARG A 1 84 ? -13.344 67.914 1.836 1.00 62.32 81 ARG A C 1
ATOM 673 O O . ARG A 1 84 ? -14.246 68.681 2.199 1.00 60.77 81 ARG A O 1
ATOM 681 N N . GLY A 1 85 ? -12.597 68.128 0.753 1.00 58.83 82 GLY A N 1
ATOM 682 C CA . GLY A 1 85 ? -12.879 69.205 -0.178 1.00 54.40 82 GLY A CA 1
ATOM 683 C C . GLY A 1 85 ? -12.365 70.577 0.215 1.00 62.31 82 GLY A C 1
ATOM 684 O O . GLY A 1 85 ? -12.883 71.597 -0.252 1.00 64.85 82 GLY A O 1
ATOM 685 N N . HIS A 1 86 ? -11.348 70.618 1.067 1.00 59.19 83 HIS A N 1
ATOM 686 C CA . HIS A 1 86 ? -10.758 71.894 1.471 1.00 57.80 83 HIS A CA 1
ATOM 687 C C . HIS A 1 86 ? -9.259 71.953 1.165 1.00 52.45 83 HIS A C 1
ATOM 688 O O . HIS A 1 86 ? -8.554 72.802 1.703 1.00 47.89 83 HIS A O 1
ATOM 695 N N . GLY A 1 87 ? -8.779 71.040 0.319 1.00 42.41 84 GLY A N 1
ATOM 696 C CA . GLY A 1 87 ? -7.377 71.011 -0.067 1.00 41.63 84 GLY A CA 1
ATOM 697 C C . GLY A 1 87 ? -6.363 70.385 0.895 1.00 47.95 84 GLY A C 1
ATOM 698 O O . GLY A 1 87 ? -5.154 70.456 0.644 1.00 43.91 84 GLY A O 1
ATOM 699 N N . TRP A 1 88 ? -6.820 69.781 1.991 1.00 36.39 85 TRP A N 1
ATOM 700 C CA . TRP A 1 88 ? -5.870 69.194 2.943 1.00 46.63 85 TRP A CA 1
ATOM 701 C C . TRP A 1 88 ? -5.057 68.012 2.359 1.00 42.74 85 TRP A C 1
ATOM 702 O O . TRP A 1 88 ? -3.834 67.932 2.544 1.00 34.12 85 TRP A O 1
ATOM 713 N N . GLY A 1 89 ? -5.727 67.099 1.663 1.00 37.93 86 GLY A N 1
ATOM 714 C CA . GLY A 1 89 ? -5.020 66.012 1.001 1.00 44.30 86 GLY A CA 1
ATOM 715 C C . GLY A 1 89 ? -3.917 66.520 0.076 1.00 45.39 86 GLY A C 1
ATOM 716 O O . GLY A 1 89 ? -2.811 65.975 0.038 1.00 41.98 86 GLY A O 1
ATOM 717 N N . ARG A 1 90 ? -4.218 67.585 -0.661 1.00 42.89 87 ARG A N 1
ATOM 718 C CA . ARG A 1 90 ? -3.271 68.174 -1.607 1.00 39.59 87 ARG A CA 1
ATOM 719 C C . ARG A 1 90 ? -2.060 68.766 -0.888 1.00 41.31 87 ARG A C 1
ATOM 720 O O . ARG A 1 90 ? -0.923 68.639 -1.360 1.00 38.60 87 ARG A O 1
ATOM 728 N N . GLN A 1 91 ? -2.320 69.411 0.256 1.00 41.12 88 GLN A N 1
ATOM 729 C CA . GLN A 1 91 ? -1.280 69.950 1.131 1.00 39.31 88 GLN A CA 1
ATOM 730 C C . GLN A 1 91 ? -0.357 68.839 1.666 1.00 41.12 88 GLN A C 1
ATOM 731 O O . GLN A 1 91 ? 0.872 68.983 1.668 1.00 43.94 88 GLN A O 1
ATOM 737 N N . LEU A 1 92 ? -0.949 67.736 2.121 1.00 37.87 89 LEU A N 1
ATOM 738 C CA . LEU A 1 92 ? -0.179 66.587 2.607 1.00 37.49 89 LEU A CA 1
ATOM 739 C C . LEU A 1 92 ? 0.744 66.021 1.521 1.00 46.39 89 LEU A C 1
ATOM 740 O O . LEU A 1 92 ? 1.941 65.785 1.761 1.00 41.12 89 LEU A O 1
ATOM 745 N N . LEU A 1 93 ? 0.183 65.815 0.328 1.00 40.96 90 LEU A N 1
ATOM 746 C CA . LEU A 1 93 ? 0.936 65.249 -0.780 1.00 40.68 90 LEU A CA 1
ATOM 747 C C . LEU A 1 93 ? 2.115 66.131 -1.190 1.00 40.48 90 LEU A C 1
ATOM 748 O O . LEU A 1 93 ? 3.233 65.631 -1.395 1.00 38.71 90 LEU A O 1
ATOM 753 N N . THR A 1 94 ? 1.866 67.435 -1.310 1.00 40.40 91 THR A N 1
ATOM 754 C CA . THR A 1 94 ? 2.940 68.397 -1.600 1.00 38.19 91 THR A CA 1
ATOM 755 C C . THR A 1 94 ? 4.064 68.291 -0.559 1.00 43.33 91 THR A C 1
ATOM 756 O O . THR A 1 94 ? 5.242 68.358 -0.906 1.00 42.37 91 THR A O 1
ATOM 760 N N . ALA A 1 95 ? 3.710 68.093 0.713 1.00 36.56 92 ALA A N 1
ATOM 761 C CA . ALA A 1 95 ? 4.749 67.882 1.731 1.00 43.61 92 ALA A CA 1
ATOM 762 C C . ALA A 1 95 ? 5.454 66.514 1.633 1.00 37.50 92 ALA A C 1
ATOM 763 O O . ALA A 1 95 ? 6.659 66.415 1.851 1.00 40.87 92 ALA A O 1
ATOM 765 N N . ALA A 1 96 ? 4.714 65.467 1.292 1.00 35.46 93 ALA A N 1
ATOM 766 C CA . ALA A 1 96 ? 5.312 64.132 1.154 1.00 39.75 93 ALA A CA 1
ATOM 767 C C . ALA A 1 96 ? 6.304 64.030 -0.018 1.00 45.82 93 ALA A C 1
ATOM 768 O O . ALA A 1 96 ? 7.330 63.338 0.089 1.00 42.24 93 ALA A O 1
ATOM 770 N N . GLU A 1 97 ? 6.005 64.719 -1.124 1.00 42.71 94 GLU A N 1
ATOM 771 C CA . GLU A 1 97 ? 6.949 64.807 -2.249 1.00 39.87 94 GLU A CA 1
ATOM 772 C C . GLU A 1 97 ? 8.294 65.411 -1.824 1.00 40.01 94 GLU A C 1
ATOM 773 O O . GLU A 1 97 ? 9.355 64.879 -2.150 1.00 47.35 94 GLU A O 1
ATOM 779 N N . GLU A 1 98 ? 8.244 66.512 -1.082 1.00 41.29 95 GLU A N 1
ATOM 780 C CA . GLU A 1 98 ? 9.454 67.166 -0.583 1.00 44.52 95 GLU A CA 1
ATOM 781 C C . GLU A 1 98 ? 10.242 66.259 0.399 1.00 53.24 95 GLU A C 1
ATOM 782 O O . GLU A 1 98 ? 11.474 66.17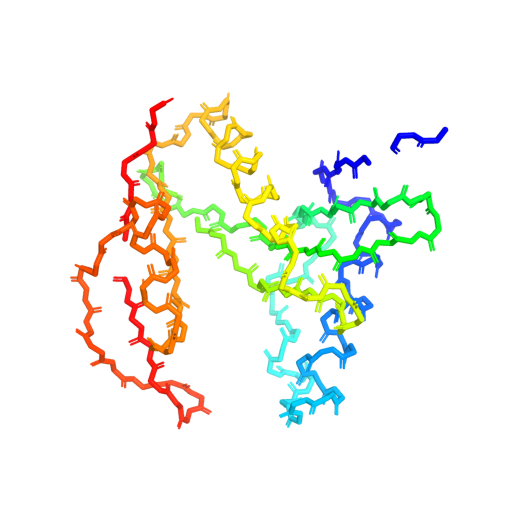2 0.331 1.00 51.45 95 GLU A O 1
ATOM 788 N N . TRP A 1 99 ? 9.524 65.565 1.281 1.00 49.55 96 TRP A N 1
ATOM 789 C CA . TRP A 1 99 ? 10.127 64.571 2.182 1.00 42.88 96 TRP A CA 1
ATOM 790 C C . TRP A 1 99 ? 10.864 63.459 1.394 1.00 48.30 96 TRP A C 1
ATOM 791 O O . TRP A 1 99 ? 11.985 63.084 1.739 1.00 51.53 96 TRP A O 1
ATOM 802 N N . ALA A 1 100 ? 10.243 62.961 0.326 1.00 36.91 97 ALA A N 1
ATOM 803 C CA . ALA A 1 100 ? 10.848 61.920 -0.511 1.00 41.00 97 ALA A CA 1
ATOM 804 C C . ALA A 1 100 ? 12.102 62.364 -1.288 1.00 48.01 97 ALA A C 1
ATOM 805 O O . ALA A 1 100 ? 13.105 61.631 -1.343 1.00 47.91 97 ALA A O 1
ATOM 807 N N . THR A 1 101 ? 12.046 63.547 -1.898 1.00 44.65 98 THR A N 1
ATOM 808 C CA . THR A 1 101 ? 13.210 64.078 -2.612 1.00 45.96 98 THR A CA 1
ATOM 809 C C . THR A 1 101 ? 14.395 64.264 -1.672 1.00 54.78 98 THR A C 1
ATOM 810 O O . THR A 1 101 ? 15.544 64.082 -2.075 1.00 55.02 98 THR A O 1
ATOM 814 N N . GLN A 1 102 ? 14.112 64.620 -0.418 1.00 59.48 99 GLN A N 1
ATOM 815 C CA . GLN A 1 102 ? 15.163 64.786 0.581 1.00 61.78 99 GLN A CA 1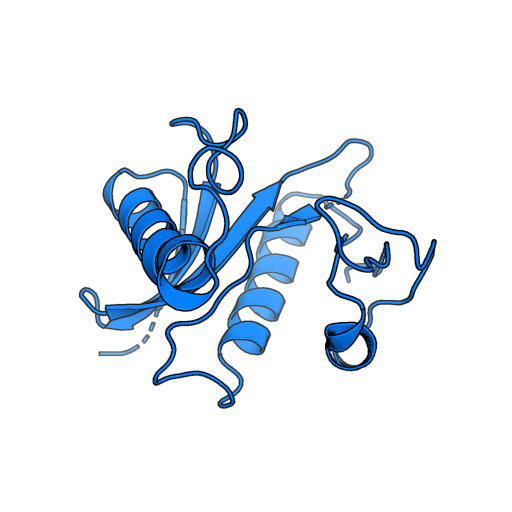
ATOM 816 C C . GLN A 1 102 ? 15.875 63.464 0.853 1.00 62.90 99 GLN A C 1
ATOM 817 O O . GLN A 1 102 ? 17.024 63.443 1.290 1.00 65.92 99 GLN A O 1
ATOM 823 N N . ARG A 1 103 ? 15.190 62.357 0.592 1.00 59.12 100 ARG A N 1
ATOM 824 C CA . ARG A 1 103 ? 15.774 61.038 0.829 1.00 54.89 100 ARG A CA 1
ATOM 825 C C . ARG A 1 103 ? 16.218 60.331 -0.468 1.00 57.77 100 ARG A C 1
ATOM 826 O O . ARG A 1 103 ? 16.432 59.120 -0.484 1.00 60.72 100 ARG A O 1
ATOM 834 N N . GLY A 1 104 ? 16.350 61.099 -1.549 1.00 54.87 101 GLY A N 1
ATOM 835 C CA . GLY A 1 104 ? 16.941 60.602 -2.777 1.00 56.04 101 GLY A CA 1
ATOM 836 C C . GLY A 1 104 ? 16.020 59.886 -3.754 1.00 59.52 101 GLY A C 1
ATOM 837 O O . GLY A 1 104 ? 16.492 59.211 -4.668 1.00 64.87 101 GLY A O 1
ATOM 838 N N . PHE A 1 105 ? 14.710 60.012 -3.575 1.00 51.91 102 PHE A N 1
ATOM 839 C CA . PHE A 1 105 ? 13.783 59.467 -4.562 1.00 46.38 102 PHE A CA 1
ATOM 840 C C . PHE A 1 105 ? 13.550 60.532 -5.630 1.00 49.83 102 PHE A C 1
ATOM 841 O O . PHE A 1 105 ? 13.511 61.726 -5.310 1.00 54.16 102 PHE A O 1
ATOM 849 N N . THR A 1 106 ? 13.435 60.119 -6.893 1.00 49.20 103 THR A N 1
ATOM 850 C CA . THR A 1 106 ? 13.283 61.083 -7.999 1.00 50.60 103 THR A CA 1
ATOM 851 C C . THR A 1 106 ? 11.915 61.052 -8.681 1.00 49.94 103 THR A C 1
ATOM 852 O O . THR A 1 106 ? 11.593 61.928 -9.480 1.00 52.87 103 THR A O 1
ATOM 856 N N . HIS A 1 107 ? 11.114 60.042 -8.375 1.00 49.32 104 HIS A N 1
ATOM 857 C CA . HIS A 1 107 ? 9.807 59.921 -9.003 1.00 52.84 104 HIS A CA 1
ATOM 858 C C . HIS A 1 107 ? 8.713 59.540 -8.015 1.00 50.91 104 HIS A C 1
ATOM 859 O O . HIS A 1 107 ? 8.911 58.668 -7.159 1.00 41.91 104 HIS A O 1
ATOM 866 N N . GLY A 1 108 ? 7.559 60.192 -8.151 1.00 46.62 105 GLY A N 1
ATOM 867 C CA . GLY A 1 108 ? 6.380 59.818 -7.394 1.00 33.87 105 GLY A CA 1
ATOM 868 C C . GLY A 1 108 ? 5.575 58.802 -8.179 1.00 40.38 105 GLY A C 1
ATOM 869 O O . GLY A 1 108 ? 5.598 58.795 -9.424 1.00 39.28 105 GLY A O 1
ATOM 870 N N . GLU A 1 109 ? 4.851 57.949 -7.458 1.00 37.40 106 GLU A N 1
ATOM 871 C CA . GLU A 1 109 ? 4.055 56.896 -8.077 1.00 39.60 106 GLU A CA 1
ATOM 872 C C . GLU A 1 109 ? 2.715 56.746 -7.353 1.00 47.17 106 GLU A C 1
ATOM 873 O O . GLU A 1 109 ? 2.670 56.671 -6.105 1.00 35.98 106 GLU A O 1
ATOM 879 N N . ILE A 1 110 ? 1.631 56.699 -8.131 1.00 38.28 107 ILE A N 1
ATOM 880 C CA . ILE A 1 110 ? 0.283 56.547 -7.577 1.00 40.14 107 ILE A CA 1
ATOM 881 C C . ILE A 1 110 ? -0.481 55.444 -8.299 1.00 44.89 107 ILE A C 1
ATOM 882 O O . ILE A 1 110 ? -0.475 55.405 -9.535 1.00 45.09 107 ILE A O 1
ATOM 887 N N . HIS A 1 111 ? -1.147 54.559 -7.552 1.00 37.38 108 HIS A N 1
ATOM 888 C CA . HIS A 1 111 ? -2.108 53.629 -8.177 1.00 48.05 108 HIS A CA 1
ATOM 889 C C . HIS A 1 111 ? -3.520 54.098 -7.801 1.00 47.88 108 HIS A C 1
ATOM 890 O O . HIS A 1 111 ? -4.110 53.599 -6.854 1.00 46.28 108 HIS A O 1
ATOM 897 N N . GLY A 1 112 ? -4.064 55.057 -8.538 1.00 50.17 109 GLY A N 1
ATOM 898 C CA . GLY A 1 112 ? -5.300 55.699 -8.123 1.00 44.45 109 GLY A CA 1
ATOM 899 C C . GLY A 1 112 ? -6.574 55.133 -8.726 1.00 52.39 109 GLY A C 1
ATOM 900 O O . GLY A 1 112 ? -6.547 54.405 -9.725 1.00 53.27 109 GLY A O 1
ATOM 901 N N . GLU A 1 113 ? -7.701 55.471 -8.106 1.00 52.96 110 GLU A N 1
ATOM 902 C CA . GLU A 1 113 ? -9.006 55.098 -8.639 1.00 62.71 110 GLU A CA 1
ATOM 903 C C . GLU A 1 113 ? -9.231 55.929 -9.886 1.00 57.34 110 GLU A C 1
ATOM 904 O O . GLU A 1 113 ? -8.780 57.070 -9.951 1.00 59.68 110 GLU A O 1
ATOM 910 N N . LEU A 1 114 ? -9.902 55.362 -10.884 1.00 58.82 111 LEU A N 1
ATOM 911 C CA . LEU A 1 114 ? -10.098 56.085 -12.145 1.00 64.41 111 LEU A CA 1
ATOM 912 C C . LEU A 1 114 ? -10.702 57.479 -11.927 1.00 63.21 111 LEU A C 1
ATOM 913 O O . LEU A 1 114 ? -10.295 58.448 -12.570 1.00 58.48 111 LEU A O 1
ATOM 918 N N . THR A 1 115 ? -11.657 57.570 -11.005 1.00 57.60 112 THR A N 1
ATOM 919 C CA . THR A 1 115 ? -12.342 58.827 -10.714 1.00 66.42 112 THR A CA 1
ATOM 920 C C . THR A 1 115 ? -11.433 59.958 -10.210 1.00 66.70 112 THR A C 1
ATOM 921 O O . THR A 1 115 ? -11.824 61.124 -10.217 1.00 67.48 112 THR A O 1
ATOM 925 N N . ALA A 1 116 ? -10.221 59.622 -9.782 1.00 62.26 113 ALA A N 1
ATOM 926 C CA . ALA A 1 116 ? -9.297 60.638 -9.273 1.00 56.15 113 ALA A CA 1
ATOM 927 C C . ALA A 1 116 ? -8.260 61.106 -10.304 1.00 47.63 113 ALA A C 1
ATOM 928 O O . ALA A 1 116 ? -7.369 61.890 -9.982 1.00 47.54 113 ALA A O 1
ATOM 930 N N . GLN A 1 117 ? -8.378 60.636 -11.542 1.00 47.60 114 GLN A N 1
ATOM 931 C CA . GLN A 1 117 ? -7.361 60.929 -12.547 1.00 53.45 114 GLN A CA 1
ATOM 932 C C . GLN A 1 117 ? -7.051 62.435 -12.639 1.00 58.54 114 GLN A C 1
ATOM 933 O O . GLN A 1 117 ? -5.886 62.842 -12.543 1.00 54.62 114 GLN A O 1
ATOM 939 N N . ARG A 1 118 ? -8.092 63.252 -12.806 1.00 57.67 115 ARG A N 1
ATOM 940 C CA . ARG A 1 118 ? -7.919 64.691 -13.027 1.00 62.99 115 ARG A CA 1
ATOM 941 C C . ARG A 1 118 ? -7.239 65.389 -11.866 1.00 59.12 115 ARG A C 1
ATOM 942 O O . ARG A 1 118 ? -6.366 66.239 -12.062 1.00 59.30 115 ARG A O 1
ATOM 950 N N . PHE A 1 119 ? -7.667 65.039 -10.657 1.00 60.54 116 PHE A N 1
ATOM 951 C CA . PHE A 1 119 ? -7.044 65.531 -9.435 1.00 54.80 116 PHE A CA 1
ATOM 952 C C . PHE A 1 119 ? -5.519 65.357 -9.500 1.00 58.57 116 PHE A C 1
ATOM 953 O O . PHE A 1 119 ? -4.772 66.324 -9.323 1.00 57.01 116 PHE A O 1
ATOM 961 N N . TYR A 1 120 ? -5.057 64.138 -9.783 1.00 53.73 117 TYR A N 1
ATOM 962 C CA . TYR A 1 120 ? -3.615 63.883 -9.821 1.00 50.14 117 TYR A CA 1
ATOM 963 C C . TYR A 1 120 ? -2.914 64.575 -10.995 1.00 47.33 117 TYR A C 1
ATOM 964 O O . TYR A 1 120 ? -1.746 64.958 -10.879 1.00 42.80 117 TYR A O 1
ATOM 973 N N . GLU A 1 121 ? -3.625 64.745 -12.109 1.00 45.18 118 GLU A N 1
ATOM 974 C CA . GLU A 1 121 ? -3.088 65.509 -13.238 1.00 51.12 118 GLU A CA 1
ATOM 975 C C . GLU A 1 121 ? -2.824 66.982 -12.855 1.00 56.93 118 GLU A C 1
ATOM 976 O O . GLU A 1 121 ? -1.791 67.546 -13.223 1.00 53.55 118 GLU A O 1
ATOM 982 N N . LEU A 1 122 ? -3.738 67.595 -12.102 1.00 49.56 119 LEU A N 1
ATOM 983 C CA . LEU A 1 122 ? -3.503 68.951 -11.606 1.00 59.10 119 LEU A CA 1
ATOM 984 C C . LEU A 1 122 ? -2.258 69.026 -10.723 1.00 60.57 119 LEU A C 1
ATOM 985 O O . LEU A 1 122 ? -1.587 70.063 -10.679 1.00 55.51 119 LEU A O 1
ATOM 990 N N . CYS A 1 123 ? -1.952 67.933 -10.026 1.00 45.90 120 CYS A N 1
ATOM 991 C CA . CYS A 1 123 ? -0.753 67.886 -9.190 1.00 43.68 120 CYS A CA 1
ATOM 992 C C . CYS A 1 123 ? 0.496 67.507 -9.985 1.00 45.55 120 CYS A C 1
ATOM 993 O O . CYS A 1 123 ? 1.588 67.427 -9.419 1.00 45.98 120 CYS A O 1
ATOM 996 N N . GLY A 1 124 ? 0.333 67.257 -11.286 1.00 45.31 121 GLY A N 1
ATOM 997 C CA . GLY A 1 124 ? 1.468 66.989 -12.157 1.00 42.17 121 GLY A CA 1
ATOM 998 C C . GLY A 1 124 ? 1.774 65.537 -12.515 1.00 48.20 121 GLY A C 1
ATOM 999 O O . GLY A 1 124 ? 2.812 65.263 -13.126 1.00 47.47 121 GLY A O 1
ATOM 1000 N N . TYR A 1 125 ? 0.889 64.609 -12.152 1.00 48.59 122 TYR A N 1
ATOM 1001 C CA . TYR A 1 125 ? 1.039 63.195 -12.549 1.00 50.17 122 TYR A CA 1
ATOM 1002 C C . TYR A 1 125 ? 0.461 62.927 -13.952 1.00 48.38 122 TYR A C 1
ATOM 1003 O O . TYR A 1 125 ? -0.383 63.682 -14.434 1.00 47.23 122 TYR A O 1
ATOM 1012 N N . ARG A 1 126 ? 0.933 61.863 -14.605 1.00 47.28 123 ARG A N 1
ATOM 1013 C CA . ARG A 1 126 ? 0.350 61.395 -15.875 1.00 49.98 123 ARG A CA 1
ATOM 1014 C C . ARG A 1 126 ? 0.150 59.862 -15.893 1.00 45.00 123 ARG A C 1
ATOM 1015 O O . ARG A 1 126 ? 0.937 59.119 -15.307 1.00 41.63 123 ARG A O 1
ATOM 1023 N N . VAL A 1 127 ? -0.895 59.396 -16.576 1.00 45.30 124 VAL A N 1
ATOM 1024 C CA . VAL A 1 127 ? -1.133 57.962 -16.737 1.00 43.46 124 VAL A CA 1
ATOM 1025 C C . VAL A 1 127 ? 0.003 57.311 -17.523 1.00 47.19 124 VAL A C 1
ATOM 1026 O O . VAL A 1 127 ? 0.389 57.816 -18.573 1.00 46.92 124 VAL A O 1
ATOM 1030 N N . THR A 1 128 ? 0.559 56.214 -17.005 1.00 45.00 125 THR A N 1
ATOM 1031 C CA . THR A 1 128 ? 1.542 55.431 -17.770 1.00 49.60 125 THR A CA 1
ATOM 1032 C C . THR A 1 128 ? 1.037 54.030 -18.101 1.00 43.62 125 THR A C 1
ATOM 1033 O O . THR A 1 128 ? 1.651 53.323 -18.886 1.00 40.25 125 THR A O 1
ATOM 1037 N N . ALA A 1 129 ? -0.075 53.634 -17.493 1.00 44.43 126 ALA A N 1
ATOM 1038 C CA . ALA A 1 129 ? -0.663 52.322 -17.752 1.00 45.18 126 ALA A CA 1
ATOM 1039 C C . ALA A 1 129 ? -2.120 52.263 -17.283 1.00 49.95 126 ALA A C 1
ATOM 1040 O O . ALA A 1 129 ? -2.497 52.923 -16.312 1.00 46.81 126 ALA A O 1
ATOM 1042 N N . GLY A 1 130 ? -2.932 51.479 -17.986 1.00 46.10 127 GLY A N 1
ATOM 1043 C CA . GLY A 1 130 ? -4.329 51.304 -17.630 1.00 48.37 127 GLY A CA 1
ATOM 1044 C C . GLY A 1 130 ? -5.246 52.232 -18.396 1.00 54.30 127 GLY A C 1
ATOM 1045 O O . GLY A 1 130 ? -4.793 52.951 -19.292 1.00 60.06 127 GLY A O 1
ATOM 1046 N N . PRO A 1 131 ? -6.541 52.252 -18.035 1.00 62.84 128 PRO A N 1
ATOM 1047 C CA . PRO A 1 131 ? -7.213 51.583 -16.902 1.00 73.87 128 PRO A CA 1
ATOM 1048 C C . PRO A 1 131 ? -7.255 50.046 -16.937 1.00 76.32 128 PRO A C 1
ATOM 1049 O O . PRO A 1 131 ? -7.271 49.448 -18.011 1.00 78.30 128 PRO A O 1
ATOM 1053 N N . TYR A 1 132 ? -7.299 49.434 -15.755 1.00 78.21 129 TYR A N 1
ATOM 1054 C CA . TYR A 1 132 ? -7.469 47.989 -15.608 1.00 84.35 129 TYR A CA 1
ATOM 1055 C C . TYR A 1 132 ? -8.633 47.660 -14.663 1.00 102.96 129 TYR A C 1
ATOM 1056 O O . TYR A 1 132 ? -9.771 48.064 -14.919 1.00 113.88 129 TYR A O 1
ATOM 1065 N N . ASP A 1 133 ? -8.338 46.930 -13.581 1.00 97.06 130 ASP A N 1
ATOM 1066 C CA . ASP A 1 133 ? -9.343 46.473 -12.607 1.00 96.25 130 ASP A CA 1
ATOM 1067 C C . ASP A 1 133 ? -8.726 45.562 -11.540 1.00 100.93 130 ASP A C 1
ATOM 1068 O O . ASP A 1 133 ? -8.051 44.587 -11.866 1.00 99.55 130 ASP A O 1
ATOM 1073 N N . GLU A 1 134 ? -8.974 45.877 -10.270 1.00 107.21 131 GLU A N 1
ATOM 1074 C CA . GLU A 1 134 ? -8.492 45.060 -9.155 1.00 112.71 131 GLU A CA 1
ATOM 1075 C C . GLU A 1 134 ? -9.367 45.252 -7.917 1.00 118.01 131 GLU A C 1
ATOM 1076 O O . GLU A 1 134 ? -9.837 46.358 -7.645 1.00 119.33 131 GLU A O 1
ATOM 1082 N N . ASP A 1 135 ? -9.572 44.174 -7.164 1.00 118.94 132 ASP A N 1
ATOM 1083 C CA . ASP A 1 135 ? -10.494 44.190 -6.030 1.00 119.24 132 ASP A CA 1
ATOM 1084 C C . ASP A 1 135 ? -11.921 44.549 -6.474 1.00 119.38 132 ASP A C 1
ATOM 1085 O O . ASP A 1 135 ? -12.805 44.741 -5.637 1.00 119.78 132 ASP A O 1
ATOM 1090 N N . GLY A 1 136 ? -12.134 44.647 -7.788 1.00 118.56 133 GLY A N 1
ATOM 1091 C CA . GLY A 1 136 ? -13.461 44.867 -8.348 1.00 118.73 133 GLY A CA 1
ATOM 1092 C C . GLY A 1 136 ? -13.728 46.178 -9.084 1.00 119.64 133 GLY A C 1
ATOM 1093 O O . GLY A 1 136 ? -14.814 46.359 -9.645 1.00 120.65 133 GLY A O 1
ATOM 1094 N N . ALA A 1 137 ? -12.753 47.087 -9.102 1.00 117.80 134 ALA A N 1
ATOM 1095 C CA . ALA A 1 137 ? -12.961 48.434 -9.655 1.00 110.73 134 ALA A CA 1
ATOM 1096 C C . ALA A 1 137 ? -11.730 48.999 -10.395 1.00 92.55 134 ALA A C 1
ATOM 1097 O O . ALA A 1 137 ? -10.604 48.560 -10.143 1.00 78.56 134 ALA A O 1
ATOM 1099 N N . PRO A 1 138 ? -11.945 49.992 -11.290 1.00 80.82 135 PRO A N 1
ATOM 1100 C CA . PRO A 1 138 ? -10.922 50.532 -12.210 1.00 74.33 135 PRO A CA 1
ATOM 1101 C C . PRO A 1 138 ? -9.798 51.359 -11.552 1.00 69.24 135 PRO A C 1
ATOM 1102 O O . PRO A 1 138 ? -10.054 52.261 -10.741 1.00 61.10 135 PRO A O 1
ATOM 1106 N N . VAL A 1 139 ? -8.564 51.052 -11.948 1.00 65.95 136 VAL A N 1
ATOM 1107 C CA . VAL A 1 139 ? -7.366 51.712 -11.448 1.00 64.37 136 VAL A CA 1
ATOM 1108 C C . VAL A 1 139 ? -6.507 52.231 -12.609 1.00 62.43 136 VAL A C 1
ATOM 1109 O O . VAL A 1 139 ? -6.539 51.677 -13.706 1.00 63.36 136 VAL A O 1
ATOM 1113 N N . VAL A 1 140 ? -5.741 53.293 -12.367 1.00 53.71 137 VAL A N 1
ATOM 1114 C CA . VAL A 1 140 ? -4.759 53.764 -13.339 1.00 44.96 137 VAL A CA 1
ATOM 1115 C C . VAL A 1 140 ? -3.403 53.951 -12.680 1.00 44.70 137 VAL A C 1
ATOM 1116 O O . VAL A 1 140 ? -3.315 54.403 -11.542 1.00 42.30 137 VAL A O 1
ATOM 1120 N N . ILE A 1 141 ? -2.347 53.595 -13.403 1.00 49.35 138 ILE A N 1
ATOM 1121 C CA . ILE A 1 141 ? -0.983 53.752 -12.909 1.00 45.66 138 ILE A CA 1
ATOM 1122 C C . ILE A 1 141 ? -0.444 55.114 -13.346 1.00 42.99 138 ILE A C 1
ATOM 1123 O O . ILE A 1 141 ? -0.432 55.422 -14.539 1.00 40.69 138 ILE A O 1
ATOM 1136 N N . HIS A 1 143 ? 2.593 58.416 -12.888 1.00 45.77 140 HIS A N 1
ATOM 1137 C CA . HIS A 1 143 ? 3.924 58.826 -12.447 1.00 45.53 140 HIS A CA 1
ATOM 1138 C C . HIS A 1 143 ? 4.142 60.339 -12.553 1.00 48.96 140 HIS A C 1
ATOM 1139 O O . HIS A 1 143 ? 3.429 61.043 -13.268 1.00 47.47 140 HIS A O 1
ATOM 1146 N N . LYS A 1 144 ? 5.125 60.830 -11.811 1.00 48.04 141 LYS A N 1
ATOM 1147 C CA . LYS A 1 144 ? 5.499 62.235 -11.836 1.00 50.25 141 LYS A CA 1
ATOM 1148 C C . LYS A 1 144 ? 6.987 62.355 -11.539 1.00 50.26 141 LYS A C 1
ATOM 1149 O O . LYS A 1 144 ? 7.501 61.695 -10.638 1.00 54.21 141 LYS A O 1
ATOM 1155 N N . GLN A 1 145 ? 7.685 63.196 -12.291 1.00 49.34 142 GLN A N 1
ATOM 1156 C CA . GLN A 1 145 ? 9.068 63.517 -11.947 1.00 55.88 142 GLN A CA 1
ATOM 1157 C C . GLN A 1 145 ? 9.096 64.496 -10.775 1.00 55.30 142 GLN A C 1
ATOM 1158 O O . GLN A 1 145 ? 8.404 65.513 -10.790 1.00 52.52 142 GLN A O 1
ATOM 1164 N N . LEU A 1 146 ? 9.887 64.182 -9.756 1.00 58.81 143 LEU A N 1
ATOM 1165 C CA . LEU A 1 146 ? 10.000 65.063 -8.593 1.00 57.24 143 LEU A CA 1
ATOM 1166 C C . LEU A 1 146 ? 11.180 66.030 -8.715 1.00 58.50 143 LEU A C 1
ATOM 1167 O O . LEU A 1 146 ? 12.306 65.627 -9.028 1.00 60.54 143 LEU A O 1
ATOM 1172 N N . LEU A 1 147 ? 10.914 67.306 -8.465 1.00 66.50 144 LEU A N 1
ATOM 1173 C CA . LEU A 1 147 ? 11.941 68.337 -8.578 1.00 79.31 144 LEU A CA 1
ATOM 1174 C C . LEU A 1 147 ? 11.915 69.289 -7.390 1.00 75.99 144 LEU A C 1
ATOM 1175 O O . LEU A 1 147 ? 12.563 69.033 -6.381 1.00 76.27 144 LEU A O 1
#

Foldseek 3Di:
DADKDKALDPLVLVLLVVQLCVPVCPVPPDDPDVSDDPQSDSHWIKMWDARDPPRTFWIWTDDDDPPLEEIHPTDGHDVPPPPCPSVVSVVVVLVVSVVVPRFKYKYWDAPVCQVVVVVVADDFPDDQDDDPHGTTTIIHTRD

Secondary structure (DSSP, 8-state):
---EEEE--HHHHHHHHHHHIIIIIIIT---HHHHS-TT-STT--EEEEEEETTEEEEEEEE---STT--EEEEEE-GGGTTSSHHHHHHHHHHHHHHHTT--EE---EEGGGHHHHHHTT----S----BTTB-EE--EE--

Radius of gyration: 14.78 Å; Cα contacts (8 Å, |Δi|>4): 234; chains: 1; bounding box: 35×34×37 Å

Sequence (143 aa):
NAKIIFSASPANRAAAYALRQAVFVEERGISADDVEFDVKDTDDQQCEYAVLYLQPDLPITTLRLEPQADHVRFGRVCTRKAYRGHGWGRQLLTAAEEWATQRGFTHGEIHGELTAQRFYELCGYRVTAGPYDEDGAPVVIHKQLL

Solvent-accessible surface area: 8410 Å² total

B-factor: mean 52.46, std 17.03, range [28.62, 124.67]

CATH classification: 3.40.630.30